Protein AF-A0A6I6L750-F1 (afdb_monomer_lite)

Sequence (76 aa):
MARSKPNALEALRKLGEERRLLDAREVSLREEAAAELGRLLINGDTASIDPAKLKQLIRASMTLGIDTALSRLSAP

pLDDT: mean 76.88, std 15.06, range [38.34, 98.12]

InterPro domains:
  IPR045496 Domain of unknown function DUF64370 [PF20031] (1-75)

Foldseek 3Di:
DDPDDPDVVVVVVVVVVVVVVVVVVVVVVVVVVVVVVVCCQCPPPDDHPDPVNVVVLVVVCVVCPVVNSVVVVPDD

Secondary structure (DSSP, 8-state):
---PPPPHHHHHHHHHHHHHHHHHHHHHHHHHHHHHHHHHHHH-TTS---HHHHHHHHHHHHHH-HHHHHHHHT--

Radius of gyration: 23.21 Å; chains: 1; bounding box: 66×28×54 Å

Organism: NCBI:txid392610

Structure (mmCIF, N/CA/C/O backbone):
data_AF-A0A6I6L750-F1
#
_entry.id   AF-A0A6I6L750-F1
#
loop_
_atom_site.group_PDB
_atom_site.id
_atom_site.type_symbol
_atom_site.label_atom_id
_atom_site.label_alt_id
_atom_site.label_comp_id
_atom_site.label_asym_id
_atom_site.label_entity_id
_atom_site.label_seq_id
_atom_site.pdbx_PDB_ins_code
_atom_site.Cartn_x
_atom_site.Cartn_y
_atom_site.Cartn_z
_atom_site.occupancy
_atom_site.B_iso_or_equiv
_atom_site.auth_seq_id
_atom_site.auth_comp_id
_atom_site.auth_asym_id
_atom_site.auth_atom_id
_atom_site.pdbx_PDB_model_num
ATOM 1 N N . MET A 1 1 ? 39.282 6.030 -32.084 1.00 38.34 1 MET A N 1
ATOM 2 C CA . MET A 1 1 ? 38.881 5.056 -31.044 1.00 38.34 1 MET A CA 1
ATOM 3 C C . MET A 1 1 ? 37.364 4.928 -31.081 1.00 38.34 1 MET A C 1
ATOM 5 O O . MET A 1 1 ? 36.679 5.868 -30.695 1.00 38.34 1 MET A O 1
ATOM 9 N N . ALA A 1 2 ? 36.832 3.844 -31.649 1.00 47.41 2 ALA A N 1
ATOM 10 C CA . ALA A 1 2 ? 35.390 3.619 -31.735 1.00 47.41 2 ALA A CA 1
ATOM 11 C C . ALA A 1 2 ? 34.820 3.432 -30.319 1.00 47.41 2 ALA A C 1
ATOM 13 O O . ALA A 1 2 ? 35.181 2.480 -29.632 1.00 47.41 2 ALA A O 1
ATOM 14 N N . ARG A 1 3 ? 33.957 4.347 -29.856 1.00 55.91 3 ARG A N 1
ATOM 15 C CA . ARG A 1 3 ? 33.154 4.107 -28.650 1.00 55.91 3 ARG A CA 1
ATOM 16 C C . ARG A 1 3 ? 32.188 2.976 -28.986 1.00 55.91 3 ARG A C 1
ATOM 18 O O . ARG A 1 3 ? 31.235 3.195 -29.732 1.00 55.91 3 ARG A O 1
ATOM 25 N N . SER A 1 4 ? 32.466 1.773 -28.488 1.00 59.06 4 SER A N 1
ATOM 26 C CA . SER A 1 4 ? 31.515 0.665 -28.553 1.00 59.06 4 SER A CA 1
ATOM 27 C C . SER A 1 4 ? 30.207 1.139 -27.914 1.00 59.06 4 SER A C 1
ATOM 29 O O . SER A 1 4 ? 30.212 1.599 -26.770 1.00 59.06 4 SER A O 1
ATOM 31 N N . LYS A 1 5 ? 29.107 1.129 -28.677 1.00 63.88 5 LYS A N 1
ATOM 32 C CA . LYS A 1 5 ? 27.769 1.401 -28.135 1.00 63.88 5 LYS A CA 1
ATOM 33 C C . LYS A 1 5 ? 27.532 0.411 -26.985 1.00 63.88 5 LYS A C 1
ATOM 35 O O . LYS A 1 5 ? 27.910 -0.749 -27.153 1.00 63.88 5 LYS A O 1
ATOM 40 N N . PRO A 1 6 ? 26.940 0.828 -25.849 1.00 65.06 6 PRO A N 1
ATOM 41 C CA . PRO A 1 6 ? 26.589 -0.113 -24.789 1.00 65.06 6 PRO A CA 1
ATOM 42 C C . PRO A 1 6 ? 25.818 -1.276 -25.415 1.00 65.06 6 PRO A C 1
ATOM 44 O O . PRO A 1 6 ? 24.893 -1.052 -26.203 1.00 65.06 6 PRO A O 1
ATOM 47 N N . ASN A 1 7 ? 26.272 -2.502 -25.149 1.00 82.19 7 ASN A N 1
ATOM 48 C CA . ASN A 1 7 ? 25.688 -3.702 -25.728 1.00 82.19 7 ASN A CA 1
ATOM 49 C C . ASN A 1 7 ? 24.195 -3.700 -25.373 1.00 82.19 7 ASN A C 1
ATOM 51 O O . ASN A 1 7 ? 23.844 -3.548 -24.204 1.00 82.19 7 ASN A O 1
ATOM 55 N N . ALA A 1 8 ? 23.303 -3.821 -26.360 1.00 87.06 8 ALA A N 1
ATOM 56 C CA . ALA A 1 8 ? 21.858 -3.735 -26.132 1.00 87.06 8 ALA A CA 1
ATOM 57 C C . ALA A 1 8 ? 21.382 -4.715 -25.040 1.00 87.06 8 ALA A C 1
ATOM 59 O O . ALA A 1 8 ? 20.447 -4.419 -24.297 1.00 87.06 8 ALA A O 1
ATOM 60 N N . LEU A 1 9 ? 22.084 -5.844 -24.889 1.00 88.44 9 LEU A N 1
ATOM 61 C CA . LEU A 1 9 ? 21.867 -6.826 -23.830 1.00 88.44 9 LEU A CA 1
ATOM 62 C C . LEU A 1 9 ? 22.202 -6.288 -22.427 1.00 88.44 9 LEU A C 1
ATOM 64 O O . LEU A 1 9 ? 21.457 -6.538 -21.482 1.00 88.44 9 LEU A O 1
ATOM 68 N N . GLU A 1 10 ? 23.283 -5.523 -22.277 1.00 91.50 10 GLU A N 1
ATOM 69 C CA . GLU A 1 10 ? 23.649 -4.883 -21.005 1.00 91.50 10 GLU A CA 1
ATOM 70 C C . GLU A 1 10 ? 22.654 -3.784 -20.632 1.00 91.50 10 GLU A C 1
ATOM 72 O O . GLU A 1 10 ? 22.235 -3.699 -19.479 1.00 91.50 10 GLU A O 1
ATOM 77 N N . ALA A 1 11 ? 22.218 -2.987 -21.613 1.00 91.50 11 ALA A N 1
ATOM 78 C CA . ALA A 1 11 ? 21.190 -1.970 -21.405 1.00 91.50 11 ALA A CA 1
ATOM 79 C C . ALA A 1 11 ? 19.857 -2.597 -20.958 1.00 91.50 11 ALA A C 1
ATOM 81 O O . ALA A 1 11 ? 19.233 -2.111 -20.015 1.00 91.50 11 ALA A O 1
ATOM 82 N N . LEU A 1 12 ? 19.454 -3.712 -21.579 1.00 93.12 12 LEU A N 1
ATOM 83 C CA . LEU A 1 12 ? 18.255 -4.455 -21.189 1.00 93.12 12 LEU A CA 1
ATOM 84 C C . LEU A 1 12 ? 18.377 -5.045 -19.777 1.00 93.12 12 LEU A C 1
ATOM 86 O O . LEU A 1 12 ? 17.435 -4.958 -18.990 1.00 93.12 12 LEU A O 1
ATOM 90 N N . ARG A 1 13 ? 19.539 -5.615 -19.435 1.00 95.44 13 ARG A N 1
ATOM 91 C CA . ARG A 1 13 ? 19.801 -6.145 -18.091 1.00 95.44 13 ARG A CA 1
ATOM 92 C C . ARG A 1 13 ? 19.704 -5.046 -17.034 1.00 95.44 13 ARG A C 1
ATOM 94 O O . ARG A 1 13 ? 19.030 -5.247 -16.028 1.00 95.44 13 ARG A O 1
ATOM 101 N N . LYS A 1 14 ? 20.326 -3.891 -17.287 1.00 95.31 14 LYS A N 1
ATOM 102 C CA . LYS A 1 14 ? 20.287 -2.736 -16.385 1.00 95.31 14 LYS A CA 1
ATOM 103 C C . LYS A 1 14 ? 18.859 -2.228 -16.180 1.00 95.31 14 LYS A C 1
ATOM 105 O O . LYS A 1 14 ? 18.446 -2.026 -15.045 1.00 95.31 14 LYS A O 1
ATOM 110 N N . LEU A 1 15 ? 18.078 -2.114 -17.256 1.00 95.75 15 LEU A N 1
ATOM 111 C CA . LEU A 1 15 ? 16.667 -1.725 -17.174 1.00 95.75 15 LEU A CA 1
ATOM 112 C C . LEU A 1 15 ? 15.845 -2.707 -16.321 1.00 95.75 15 LEU A C 1
ATOM 114 O O . LEU A 1 15 ? 14.967 -2.294 -15.566 1.00 95.75 15 LEU A O 1
ATOM 118 N N . GLY A 1 16 ? 16.117 -4.009 -16.431 1.00 97.19 16 GLY A N 1
ATOM 119 C CA . GLY A 1 16 ? 15.462 -5.024 -15.604 1.00 97.19 16 GLY A CA 1
ATOM 120 C C . GLY A 1 16 ? 15.792 -4.888 -14.116 1.00 97.19 16 GLY A C 1
ATOM 121 O O . GLY A 1 16 ? 14.919 -5.075 -13.272 1.00 97.19 16 GLY A O 1
ATOM 122 N N . GLU A 1 17 ? 17.033 -4.538 -13.790 1.00 97.44 17 GLU A N 1
ATOM 123 C CA . GLU A 1 17 ? 17.473 -4.295 -12.415 1.00 97.44 17 GLU A CA 1
ATOM 124 C C . GLU A 1 17 ? 16.860 -3.015 -11.833 1.00 97.44 17 GLU A C 1
ATOM 126 O O . GLU A 1 17 ? 16.321 -3.045 -10.729 1.00 97.44 17 GLU A O 1
ATOM 131 N N . GLU A 1 18 ? 16.828 -1.929 -12.610 1.00 97.50 18 GLU A N 1
ATOM 132 C CA . GLU A 1 18 ? 16.165 -0.674 -12.229 1.00 97.50 18 GLU A CA 1
ATOM 133 C C . GLU A 1 18 ? 14.672 -0.887 -11.930 1.00 97.50 18 GLU A C 1
ATOM 135 O O . GLU A 1 18 ? 14.173 -0.392 -10.922 1.00 97.50 18 GLU A O 1
ATOM 140 N N . ARG A 1 19 ? 13.968 -1.688 -12.742 1.00 98.12 19 ARG A N 1
ATOM 141 C CA . ARG A 1 19 ? 12.560 -2.043 -12.488 1.00 98.12 19 ARG A CA 1
ATOM 142 C C . ARG A 1 19 ? 12.375 -2.787 -11.168 1.00 98.12 19 ARG A C 1
ATOM 144 O O . ARG A 1 19 ? 11.527 -2.399 -10.378 1.00 98.12 19 ARG A O 1
ATOM 151 N N . ARG A 1 20 ? 13.208 -3.794 -10.887 1.00 97.81 20 ARG A N 1
ATOM 152 C CA . ARG A 1 20 ? 13.132 -4.546 -9.620 1.00 97.81 20 ARG A CA 1
ATOM 153 C C . ARG A 1 20 ? 13.360 -3.657 -8.399 1.00 97.81 20 ARG A C 1
ATOM 155 O O . ARG A 1 20 ? 12.713 -3.848 -7.375 1.00 97.81 20 ARG A O 1
ATOM 162 N N . LEU A 1 21 ? 14.282 -2.699 -8.500 1.00 97.75 21 LEU A N 1
ATOM 163 C CA . LEU A 1 21 ? 14.536 -1.736 -7.427 1.00 97.75 21 LEU A CA 1
ATOM 164 C C . LEU A 1 21 ? 13.345 -0.794 -7.218 1.00 97.75 21 LEU A C 1
ATOM 166 O O . LEU A 1 21 ? 13.001 -0.503 -6.074 1.00 97.75 21 LEU A O 1
ATOM 170 N N . LEU A 1 22 ? 12.702 -0.347 -8.300 1.00 98.12 22 LEU A N 1
ATOM 171 C CA . LEU A 1 22 ? 11.486 0.465 -8.223 1.00 98.12 22 LEU A CA 1
ATOM 172 C C . LEU A 1 22 ? 10.326 -0.308 -7.588 1.00 98.12 22 LEU A C 1
ATOM 174 O O . LEU A 1 22 ? 9.692 0.232 -6.686 1.00 98.12 22 LEU A O 1
ATOM 178 N N . ASP A 1 23 ? 10.112 -1.568 -7.972 1.00 9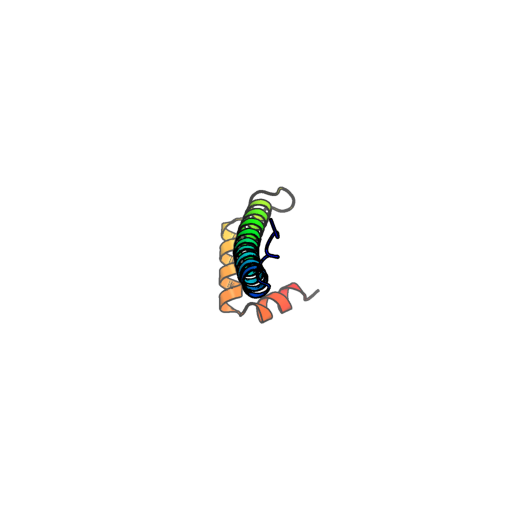7.62 23 ASP A N 1
ATOM 179 C CA . ASP A 1 23 ? 9.068 -2.421 -7.388 1.00 97.62 23 ASP A CA 1
ATOM 180 C C . ASP A 1 23 ? 9.272 -2.584 -5.871 1.00 97.62 23 ASP A C 1
ATOM 182 O O . ASP A 1 23 ? 8.346 -2.419 -5.077 1.00 97.62 23 ASP A O 1
ATOM 186 N N . ALA A 1 24 ? 10.512 -2.844 -5.440 1.00 97.00 24 ALA A N 1
ATOM 187 C CA . ALA A 1 24 ? 10.845 -2.940 -4.020 1.00 97.00 24 ALA A CA 1
ATOM 188 C C . ALA A 1 24 ? 10.622 -1.608 -3.282 1.00 97.00 24 ALA A C 1
ATOM 190 O O . ALA A 1 24 ? 10.121 -1.590 -2.154 1.00 97.00 24 ALA A O 1
ATOM 191 N N . ARG A 1 25 ? 10.963 -0.478 -3.917 1.00 97.38 25 ARG A N 1
ATOM 192 C CA . ARG A 1 25 ? 10.752 0.847 -3.327 1.00 97.38 25 ARG A CA 1
ATOM 193 C C . ARG A 1 25 ? 9.271 1.196 -3.226 1.00 97.38 25 ARG A C 1
ATOM 195 O O . ARG A 1 25 ? 8.879 1.802 -2.235 1.00 97.38 25 ARG A O 1
ATOM 202 N N . GLU A 1 26 ? 8.454 0.801 -4.197 1.00 96.75 26 GLU A N 1
ATOM 203 C CA . GLU A 1 26 ? 7.004 0.995 -4.161 1.00 96.75 26 GLU A CA 1
ATOM 204 C C . GLU A 1 26 ? 6.370 0.265 -2.972 1.00 96.75 26 GLU A C 1
ATOM 206 O O . GLU A 1 26 ? 5.561 0.856 -2.256 1.00 96.75 26 GLU A O 1
ATOM 211 N N . VAL A 1 27 ? 6.771 -0.985 -2.717 1.00 96.06 27 VAL A N 1
ATOM 212 C CA . VAL A 1 27 ? 6.299 -1.747 -1.549 1.00 96.06 27 VAL A CA 1
ATOM 213 C C . VAL A 1 27 ? 6.650 -1.018 -0.249 1.00 96.06 27 VAL A C 1
ATOM 215 O O . VAL A 1 27 ? 5.757 -0.759 0.556 1.00 96.06 27 VAL A O 1
ATOM 218 N N . SER A 1 28 ? 7.908 -0.592 -0.091 1.00 95.44 28 SER A N 1
ATOM 219 C CA . SER A 1 28 ? 8.361 0.190 1.074 1.00 95.44 28 SER A CA 1
ATOM 220 C C . SER A 1 28 ? 7.543 1.471 1.258 1.00 95.44 28 SER A C 1
ATOM 222 O O . SER A 1 28 ? 7.078 1.763 2.354 1.00 95.44 28 SER A O 1
ATOM 224 N N . LEU A 1 29 ? 7.319 2.230 0.181 1.00 95.50 29 LEU A N 1
ATOM 225 C CA . LEU A 1 29 ? 6.566 3.485 0.236 1.00 95.50 29 LEU A CA 1
ATOM 226 C C . LEU A 1 29 ? 5.096 3.266 0.612 1.00 95.50 29 LEU A C 1
ATOM 228 O O . LEU A 1 29 ? 4.528 4.075 1.343 1.00 95.50 29 LEU A O 1
ATOM 232 N N . ARG A 1 30 ? 4.473 2.175 0.150 1.00 91.44 30 ARG A N 1
ATOM 233 C CA . ARG A 1 30 ? 3.102 1.819 0.550 1.00 91.44 30 ARG A CA 1
ATOM 234 C C . ARG A 1 30 ? 3.012 1.492 2.037 1.00 91.44 30 ARG A C 1
ATOM 236 O O . ARG A 1 30 ? 2.069 1.933 2.690 1.00 91.44 30 ARG A O 1
ATOM 243 N N . GLU A 1 31 ? 3.980 0.756 2.575 1.00 92.94 31 GLU A N 1
ATOM 244 C CA . GLU A 1 31 ? 4.045 0.450 4.008 1.00 92.94 31 GLU A CA 1
ATOM 245 C C . GLU A 1 31 ? 4.275 1.715 4.849 1.00 92.94 31 GLU A C 1
ATOM 247 O O . GLU A 1 31 ? 3.574 1.938 5.839 1.00 92.94 31 GLU A O 1
ATOM 252 N N . GLU A 1 32 ? 5.197 2.582 4.421 1.00 91.69 32 GLU A N 1
ATOM 253 C CA . GLU A 1 32 ? 5.473 3.877 5.055 1.00 91.69 32 GLU A CA 1
ATOM 254 C C . GLU A 1 32 ? 4.214 4.767 5.081 1.00 91.69 32 GLU A C 1
ATOM 256 O O . GLU A 1 32 ? 3.847 5.285 6.141 1.00 91.69 32 GLU A O 1
ATOM 261 N N . ALA A 1 33 ? 3.507 4.876 3.950 1.00 82.00 33 ALA A N 1
ATOM 262 C CA . ALA A 1 33 ? 2.270 5.647 3.831 1.00 82.00 33 ALA A CA 1
ATOM 263 C C . ALA A 1 33 ? 1.139 5.075 4.699 1.00 82.00 33 ALA A C 1
ATOM 265 O O . ALA A 1 33 ? 0.446 5.824 5.386 1.00 82.00 33 ALA A O 1
ATOM 266 N N . ALA A 1 34 ? 0.964 3.750 4.728 1.00 80.44 34 ALA A N 1
ATOM 267 C CA . ALA A 1 34 ? -0.025 3.106 5.591 1.00 80.44 34 ALA A CA 1
ATOM 268 C C . ALA A 1 34 ? 0.260 3.376 7.079 1.00 80.44 34 ALA A C 1
ATOM 270 O O . ALA A 1 34 ? -0.659 3.659 7.850 1.00 80.44 34 ALA A O 1
ATOM 271 N N . ALA A 1 35 ? 1.533 3.344 7.483 1.00 80.94 35 ALA A N 1
ATOM 272 C CA . ALA A 1 35 ? 1.937 3.661 8.847 1.00 80.94 35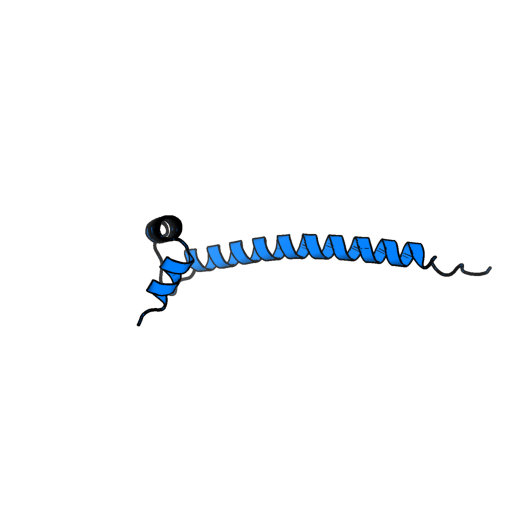 ALA A CA 1
ATOM 273 C C . ALA A 1 35 ? 1.702 5.141 9.192 1.00 80.94 35 ALA A C 1
ATOM 275 O O . ALA A 1 35 ? 1.276 5.453 10.305 1.00 80.94 35 ALA A O 1
ATOM 276 N N . GLU A 1 36 ? 1.966 6.056 8.259 1.00 80.44 36 GLU A N 1
ATOM 277 C CA . GLU A 1 36 ? 1.694 7.483 8.435 1.00 80.44 36 GLU A CA 1
ATOM 278 C C . GLU A 1 36 ? 0.199 7.770 8.565 1.00 80.44 36 GLU A C 1
ATOM 280 O O . GLU A 1 36 ? -0.207 8.422 9.526 1.00 80.44 36 GLU A O 1
ATOM 285 N N . LEU A 1 37 ? -0.627 7.203 7.684 1.00 76.19 37 LEU A N 1
ATOM 286 C CA . LEU A 1 37 ? -2.083 7.305 7.768 1.00 76.19 37 LEU A CA 1
ATOM 287 C C . LEU A 1 37 ? -2.612 6.720 9.081 1.00 76.19 37 LEU A C 1
ATOM 289 O O . LEU A 1 37 ? -3.452 7.336 9.731 1.00 76.19 37 LEU A O 1
ATOM 293 N N . GLY A 1 38 ? -2.079 5.580 9.527 1.00 74.38 38 GLY A N 1
ATOM 294 C CA . GLY A 1 38 ? -2.411 5.005 10.831 1.00 74.38 38 GLY A CA 1
ATOM 295 C C . GLY A 1 38 ? -2.073 5.944 11.992 1.00 74.38 38 GLY A C 1
ATOM 29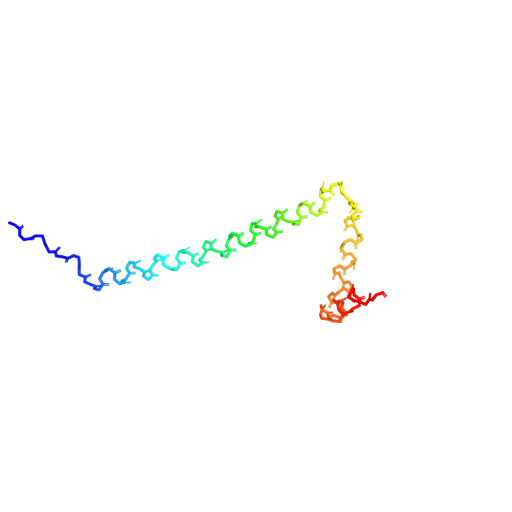6 O O . GLY A 1 38 ? -2.888 6.128 12.894 1.00 74.38 38 GLY A O 1
ATOM 297 N N . ARG A 1 39 ? -0.902 6.596 11.961 1.00 75.00 39 ARG A N 1
ATOM 298 C CA . ARG A 1 39 ? -0.528 7.607 12.963 1.00 75.00 39 ARG A CA 1
ATOM 299 C C . ARG A 1 39 ? -1.439 8.827 12.911 1.00 75.00 39 ARG A C 1
ATOM 301 O O . ARG A 1 39 ? -1.838 9.298 13.968 1.00 75.00 39 ARG A O 1
ATOM 308 N N . LEU A 1 40 ? -1.777 9.327 11.724 1.00 68.62 40 LEU A N 1
ATOM 309 C CA . LEU A 1 40 ? -2.695 10.456 11.559 1.00 68.62 40 LEU A CA 1
ATOM 310 C C . LEU A 1 40 ? -4.099 10.128 12.077 1.00 68.62 40 LEU A C 1
ATOM 312 O O . LEU A 1 40 ? -4.709 10.972 12.715 1.00 68.62 40 LEU A O 1
ATOM 316 N N . LEU A 1 41 ? -4.591 8.904 11.881 1.00 66.19 41 LEU A N 1
ATOM 317 C CA . LEU A 1 41 ? -5.874 8.462 12.438 1.00 66.19 41 LEU A CA 1
ATOM 318 C C . LEU A 1 41 ? -5.855 8.361 13.969 1.00 66.19 41 LEU A C 1
ATOM 320 O O . LEU A 1 41 ? -6.855 8.657 14.614 1.00 66.19 41 LEU A O 1
ATOM 324 N N . ILE A 1 42 ? -4.732 7.938 14.556 1.00 67.19 42 ILE A N 1
ATOM 325 C CA . ILE A 1 42 ? -4.586 7.821 16.015 1.00 67.19 42 ILE A CA 1
ATOM 326 C C . ILE A 1 42 ? -4.376 9.196 16.667 1.00 67.19 42 ILE A C 1
ATOM 328 O O . ILE A 1 42 ? -4.908 9.450 17.745 1.00 67.19 42 ILE A O 1
ATOM 332 N N . ASN A 1 43 ? -3.596 10.071 16.028 1.00 66.12 43 ASN A N 1
ATOM 333 C CA . ASN A 1 43 ? -3.119 11.329 16.611 1.00 66.12 43 ASN A CA 1
ATOM 334 C C . ASN A 1 43 ? -3.877 12.574 16.107 1.00 66.12 43 ASN A C 1
ATOM 336 O O . ASN A 1 43 ? -3.637 13.668 16.611 1.00 66.12 43 ASN A O 1
ATOM 340 N N . GLY A 1 44 ? -4.722 12.442 15.080 1.00 61.75 44 GLY A N 1
ATOM 341 C CA . GLY A 1 44 ? -5.399 13.547 14.402 1.00 61.75 44 GLY A CA 1
ATOM 342 C C . GLY A 1 44 ? -6.700 13.970 15.083 1.00 61.75 44 GLY A C 1
ATOM 343 O O . GLY A 1 44 ? -7.644 13.193 15.224 1.00 61.75 44 GLY A O 1
ATOM 344 N N . ASP A 1 45 ? -6.758 15.243 15.457 1.00 57.31 45 ASP A N 1
ATOM 345 C CA . ASP A 1 45 ? -7.800 15.862 16.276 1.00 57.31 45 ASP A CA 1
ATOM 346 C C . ASP A 1 45 ? -9.035 16.308 15.462 1.00 57.31 45 ASP A C 1
ATOM 348 O O . ASP A 1 45 ? -9.326 17.495 15.340 1.00 57.31 45 ASP A O 1
ATOM 352 N N . THR A 1 46 ? -9.773 15.364 14.857 1.00 52.47 46 THR A N 1
ATOM 353 C CA . THR A 1 46 ? -11.140 15.659 14.346 1.00 52.47 46 THR A CA 1
ATOM 354 C C . THR A 1 46 ? -12.217 14.623 14.680 1.00 52.47 46 THR A C 1
ATOM 356 O O . THR A 1 46 ? -13.397 14.941 14.585 1.00 52.47 46 THR A O 1
ATOM 359 N N . ALA A 1 47 ? -11.858 13.435 15.169 1.00 55.12 47 ALA A N 1
ATOM 360 C CA . ALA A 1 47 ? -12.742 12.564 15.949 1.00 55.12 47 ALA A CA 1
ATOM 361 C C . ALA A 1 47 ? -11.880 11.446 16.543 1.00 55.12 47 ALA A C 1
ATOM 363 O O . ALA A 1 47 ? -11.583 10.466 15.866 1.00 55.12 47 ALA A O 1
ATOM 364 N N . SER A 1 48 ? -11.433 11.615 17.788 1.00 60.88 48 SER A N 1
ATOM 365 C CA . SER A 1 48 ? -10.611 10.625 18.490 1.00 60.88 48 SER A CA 1
ATOM 366 C C . SER A 1 48 ? -11.333 9.271 18.540 1.00 60.88 48 SER A C 1
ATOM 368 O O . SER A 1 48 ? -12.225 9.049 19.363 1.00 60.88 48 SER A O 1
ATOM 370 N N . ILE A 1 49 ? -10.970 8.345 17.648 1.00 62.31 49 ILE A N 1
ATOM 371 C CA . ILE A 1 49 ? -11.281 6.937 17.869 1.00 62.31 49 ILE A CA 1
ATOM 372 C C . ILE A 1 49 ? -10.304 6.470 18.939 1.00 62.31 49 ILE A C 1
ATOM 374 O O . ILE A 1 49 ? -9.109 6.327 18.691 1.00 62.31 49 ILE A O 1
ATOM 378 N N . ASP A 1 50 ? -10.839 6.221 20.132 1.00 68.75 50 ASP A N 1
ATOM 379 C CA . ASP A 1 50 ? -10.102 5.587 21.220 1.00 68.75 50 ASP A CA 1
ATOM 380 C C . ASP A 1 50 ? -9.347 4.340 20.697 1.00 68.75 50 ASP A C 1
ATOM 382 O O . ASP A 1 50 ? -9.971 3.442 20.118 1.00 68.75 50 ASP A O 1
ATOM 386 N N . PRO A 1 51 ? -8.019 4.243 20.895 1.00 69.81 51 PRO A N 1
ATOM 387 C CA . PRO A 1 51 ? -7.216 3.121 20.416 1.00 69.81 51 PRO A CA 1
ATOM 388 C C . PRO A 1 51 ? -7.727 1.745 20.860 1.00 69.81 51 PRO A C 1
ATOM 390 O O . PRO A 1 51 ? -7.552 0.759 20.135 1.00 69.81 51 PRO A O 1
ATOM 393 N N . ALA A 1 52 ? -8.365 1.643 22.032 1.00 70.25 52 ALA A N 1
ATOM 394 C CA . ALA A 1 52 ? -8.974 0.390 22.474 1.00 70.25 52 ALA A CA 1
ATOM 395 C C . ALA A 1 52 ? -10.215 0.041 21.636 1.00 70.25 52 ALA A C 1
ATOM 397 O O . ALA A 1 52 ? -10.344 -1.105 21.190 1.00 70.25 52 ALA A O 1
ATOM 398 N N . LYS A 1 53 ? -11.067 1.028 21.333 1.00 68.25 53 LYS A N 1
ATOM 399 C CA . LYS A 1 53 ? -12.182 0.878 20.385 1.00 68.25 53 LYS A CA 1
ATOM 400 C C . LYS A 1 53 ? -11.699 0.535 18.979 1.00 68.25 53 LYS A C 1
ATOM 402 O O . LYS A 1 53 ? -12.264 -0.373 18.378 1.00 68.25 53 LYS A O 1
ATOM 407 N N . LEU A 1 54 ? -10.628 1.156 18.477 1.00 74.00 54 LEU A N 1
ATOM 408 C CA . LEU A 1 54 ? -10.060 0.810 17.166 1.00 74.00 54 LEU A CA 1
ATOM 409 C C . LEU A 1 54 ? -9.604 -0.655 17.123 1.00 74.00 54 LEU A C 1
ATOM 411 O O . LEU A 1 54 ? -9.942 -1.389 16.196 1.00 74.00 54 LEU A O 1
ATOM 415 N N . LYS A 1 55 ? -8.890 -1.116 18.158 1.00 74.81 55 LYS A N 1
ATOM 416 C CA . LYS A 1 55 ? -8.470 -2.523 18.274 1.00 74.81 55 LYS A CA 1
ATOM 417 C C . LYS A 1 55 ? -9.659 -3.481 18.333 1.00 74.81 55 LY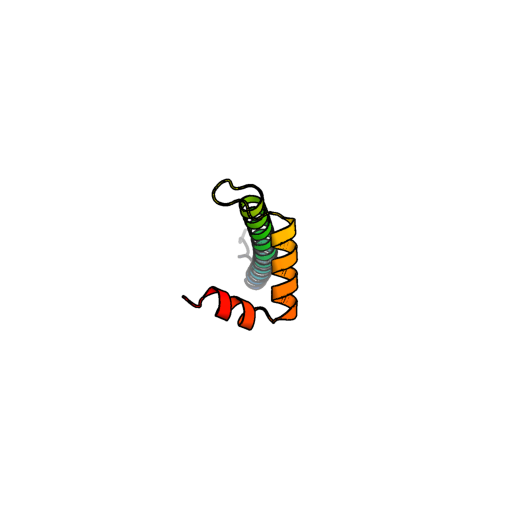S A C 1
ATOM 419 O O . LYS A 1 55 ? -9.607 -4.544 17.717 1.00 74.81 55 LYS A O 1
ATOM 424 N N . GLN A 1 56 ? -10.714 -3.137 19.072 1.00 75.38 56 GLN A N 1
ATOM 425 C CA . GLN A 1 56 ? -11.935 -3.945 19.118 1.00 75.38 56 GLN A CA 1
ATOM 426 C C . GLN A 1 56 ? -12.637 -3.989 17.762 1.00 75.38 56 GLN A C 1
ATOM 428 O O . GLN A 1 56 ? -13.069 -5.060 17.346 1.00 75.38 56 GLN A O 1
ATOM 433 N N . LEU A 1 57 ? -12.696 -2.861 17.058 1.00 74.00 57 LEU A N 1
ATOM 434 C CA . LEU A 1 57 ? -13.342 -2.756 15.757 1.00 74.00 57 LEU A CA 1
ATOM 435 C C . LEU A 1 57 ? -12.587 -3.572 14.701 1.00 74.00 57 LEU A C 1
ATOM 437 O O . LEU A 1 57 ? -13.204 -4.354 13.988 1.00 74.00 57 LEU A O 1
ATOM 441 N N . ILE A 1 58 ? -11.251 -3.510 14.688 1.00 77.62 58 ILE A N 1
ATOM 442 C CA . ILE A 1 58 ? -10.408 -4.360 13.831 1.00 77.62 58 ILE A CA 1
ATOM 443 C C . ILE A 1 58 ? -10.652 -5.847 14.126 1.00 77.62 58 ILE A C 1
ATOM 445 O O . ILE A 1 58 ? -10.884 -6.626 13.204 1.00 77.62 58 ILE A O 1
ATOM 449 N N . ARG A 1 59 ? -10.661 -6.254 15.404 1.00 77.06 59 ARG A N 1
ATOM 450 C CA . ARG A 1 59 ? -10.929 -7.652 15.791 1.00 77.06 59 ARG A CA 1
ATOM 451 C C . ARG A 1 59 ? -12.325 -8.112 15.373 1.00 77.06 59 ARG A C 1
ATOM 453 O O . ARG A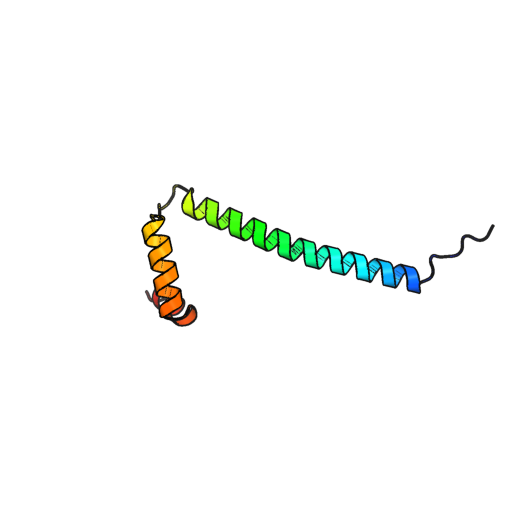 1 59 ? -12.463 -9.211 14.849 1.00 77.06 59 ARG A O 1
ATOM 460 N N . ALA A 1 60 ? -13.346 -7.282 15.580 1.00 71.12 60 ALA A N 1
ATOM 461 C CA . ALA A 1 60 ? -14.715 -7.587 15.178 1.00 71.12 60 ALA A CA 1
ATOM 462 C C . ALA A 1 60 ? -14.829 -7.754 13.654 1.00 71.12 60 ALA A C 1
ATOM 464 O O . ALA A 1 60 ? -15.428 -8.724 13.192 1.00 71.12 60 ALA A O 1
ATOM 465 N N . SER A 1 61 ? -14.192 -6.871 12.880 1.00 69.50 61 SER A N 1
ATOM 466 C CA . SER A 1 61 ? -14.151 -6.948 11.416 1.00 69.50 61 SER A CA 1
ATOM 467 C C . SER A 1 61 ? -13.422 -8.193 10.905 1.00 69.50 61 SER A C 1
ATOM 469 O O . SER A 1 61 ? -13.872 -8.808 9.943 1.00 69.50 61 SER A O 1
ATOM 471 N N . MET A 1 62 ? -12.337 -8.615 11.563 1.00 74.50 62 MET A N 1
ATOM 472 C CA . MET A 1 62 ? -11.641 -9.863 11.220 1.00 74.50 62 MET A CA 1
ATOM 473 C C . MET A 1 62 ? -12.504 -11.106 11.483 1.00 74.50 62 MET A C 1
ATOM 475 O O . MET A 1 62 ? -12.462 -12.045 10.697 1.00 74.50 62 MET A O 1
ATOM 479 N N . THR A 1 63 ? -13.316 -11.106 12.546 1.00 76.44 63 THR A N 1
ATOM 480 C CA . THR A 1 63 ? -14.244 -12.208 12.861 1.00 76.44 63 THR A CA 1
ATOM 481 C C . THR A 1 63 ? -15.441 -12.264 11.906 1.00 76.44 63 THR A C 1
ATOM 483 O O . THR A 1 63 ? -15.913 -13.346 11.574 1.00 76.44 63 THR A O 1
ATOM 486 N N . LEU A 1 64 ? -15.947 -11.108 11.466 1.00 72.50 64 LEU A N 1
ATOM 487 C CA . LEU A 1 64 ? -17.102 -11.002 10.560 1.00 72.50 64 LEU A CA 1
ATOM 488 C C . LEU A 1 64 ? -16.739 -11.202 9.076 1.00 72.50 64 LEU A C 1
ATOM 490 O O . LEU A 1 64 ? -17.634 -11.420 8.257 1.00 72.50 64 LEU A O 1
ATOM 494 N N . GLY A 1 65 ? -15.451 -11.116 8.737 1.00 78.38 65 GLY A N 1
ATOM 495 C CA . GLY A 1 65 ? -14.974 -10.947 7.367 1.00 78.38 65 GLY A CA 1
ATOM 496 C C . GLY A 1 65 ? -15.062 -9.479 6.934 1.00 78.38 65 GLY A C 1
ATOM 497 O O . GLY A 1 65 ? -16.081 -8.815 7.141 1.00 78.38 65 GLY A O 1
ATOM 498 N N . ILE A 1 66 ? -13.983 -8.965 6.333 1.00 73.19 66 ILE A N 1
ATOM 499 C CA . ILE A 1 66 ? -13.840 -7.540 5.990 1.00 73.19 66 ILE A CA 1
ATOM 500 C C . ILE A 1 66 ? -14.958 -7.069 5.043 1.00 73.19 66 ILE A C 1
ATOM 502 O O . ILE A 1 66 ? -15.513 -5.996 5.265 1.00 73.19 66 ILE A O 1
ATOM 506 N N . ASP A 1 67 ? -15.372 -7.887 4.071 1.00 72.81 67 ASP A N 1
ATOM 507 C CA . ASP A 1 67 ? -16.446 -7.541 3.125 1.00 72.81 67 ASP A CA 1
ATOM 508 C C . ASP A 1 67 ? -17.814 -7.358 3.810 1.00 72.81 67 ASP A C 1
ATOM 510 O O . ASP A 1 67 ? -18.551 -6.403 3.541 1.00 72.81 67 ASP A O 1
ATOM 514 N N . THR A 1 68 ? -18.140 -8.232 4.766 1.00 71.38 68 THR A N 1
ATOM 515 C CA . THR A 1 68 ? -19.368 -8.142 5.573 1.00 71.38 68 THR A CA 1
ATOM 516 C C . THR A 1 68 ? -19.349 -6.910 6.478 1.00 71.38 68 THR A C 1
ATOM 518 O O . THR A 1 68 ? -20.372 -6.244 6.654 1.00 71.38 68 THR A O 1
ATOM 521 N N . ALA A 1 69 ? -18.190 -6.590 7.059 1.00 69.81 69 ALA A N 1
ATOM 522 C CA . ALA A 1 69 ? -18.021 -5.419 7.913 1.00 69.81 69 ALA A CA 1
ATOM 523 C C . ALA A 1 69 ? -18.164 -4.107 7.118 1.00 69.81 69 ALA A C 1
ATOM 525 O O . ALA A 1 69 ? -18.872 -3.200 7.556 1.00 69.81 69 ALA A O 1
ATOM 526 N N . LEU A 1 70 ? -17.571 -4.033 5.922 1.00 69.69 70 LEU A N 1
ATOM 527 C CA . LEU A 1 70 ? -17.682 -2.878 5.024 1.00 69.69 70 LEU A CA 1
ATOM 528 C C . LEU A 1 70 ? -19.118 -2.655 4.530 1.00 69.69 70 LEU A C 1
ATOM 530 O O . LEU A 1 70 ? -19.584 -1.515 4.487 1.00 69.69 70 LEU A O 1
ATOM 534 N N . SER A 1 71 ? -19.852 -3.731 4.240 1.00 70.50 71 SER A N 1
ATOM 535 C CA . SER A 1 71 ? -21.258 -3.650 3.817 1.00 70.50 71 SER A CA 1
ATOM 536 C C . SER A 1 71 ? -22.159 -3.029 4.892 1.00 70.50 71 SER A C 1
ATOM 538 O O . SER A 1 71 ? -23.090 -2.297 4.571 1.00 70.50 71 SER A O 1
ATOM 540 N N . ARG A 1 72 ? -21.869 -3.270 6.179 1.00 69.12 72 ARG A N 1
ATOM 541 C CA . ARG A 1 72 ? -22.621 -2.692 7.308 1.00 69.12 72 ARG A CA 1
ATOM 542 C C . ARG A 1 72 ? -22.276 -1.232 7.587 1.00 69.12 72 ARG A C 1
ATOM 544 O O . ARG A 1 72 ? -23.140 -0.500 8.045 1.00 69.12 72 ARG A O 1
ATOM 551 N N . LEU A 1 73 ? -21.040 -0.819 7.314 1.00 65.44 73 LEU A N 1
ATOM 552 C CA . LEU A 1 73 ? -20.610 0.581 7.433 1.00 65.44 73 LEU A CA 1
ATOM 553 C C . LEU A 1 73 ? -21.116 1.456 6.279 1.00 65.44 73 LEU A C 1
ATOM 555 O O . LEU A 1 73 ? -21.152 2.673 6.409 1.00 65.44 73 LEU A O 1
ATOM 559 N N . SER A 1 74 ? -21.493 0.833 5.162 1.00 59.94 74 SER A N 1
ATOM 560 C CA . SER A 1 74 ? -22.031 1.504 3.973 1.00 59.94 74 SER A CA 1
ATOM 561 C C . SER A 1 74 ? -23.565 1.566 3.963 1.00 59.94 74 SER A C 1
ATOM 563 O O . SER A 1 74 ? -24.146 2.112 3.026 1.00 59.94 74 SER A O 1
ATOM 565 N N . ALA A 1 75 ? -24.226 0.980 4.967 1.00 48.75 75 ALA A N 1
ATOM 566 C CA . ALA A 1 75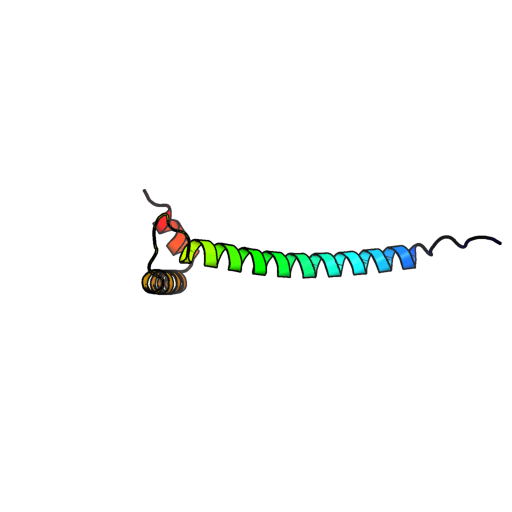 ? -25.672 1.069 5.131 1.00 48.75 75 ALA A CA 1
ATOM 567 C C . ALA A 1 75 ? -26.042 2.429 5.767 1.00 48.75 75 ALA A C 1
ATOM 569 O O . ALA A 1 75 ? -25.335 2.853 6.683 1.00 48.75 75 ALA A O 1
ATOM 570 N N . PRO A 1 76 ? -27.090 3.113 5.268 1.00 46.62 76 PRO A N 1
ATOM 571 C CA . PRO A 1 76 ? -27.491 4.445 5.727 1.00 46.62 76 PRO A CA 1
ATOM 572 C C . PRO A 1 76 ? -27.992 4.476 7.175 1.00 46.62 76 PRO A C 1
ATOM 574 O O . PRO A 1 76 ? -28.548 3.453 7.642 1.00 46.62 76 PRO A O 1
#